Protein AF-A0A832XMQ3-F1 (afdb_monomer)

Mean predicted aligned error: 4.0 Å

Secondary structure (DSSP, 8-state):
--EE-SSEEEEEEE-SSSEEEEEEETTTTEEEE-SHHHHHH-SPPHHHHHHHHHHHHHT-

Foldseek 3Di:
DVDDDPFKDWDFDDDDPGTKIWMQGNVVRDIDIPDPCCVVPVDDDPRSVVVVVVVVVVVD

Solvent-accessible surface area (backbone atoms only — not comparable to full-atom values): 3618 Å² total; per-residue (Å²): 116,79,47,74,57,98,48,38,36,36,35,80,36,84,51,97,91,49,72,34,53,30,38,34,36,60,83,73,74,41,79,47,49,75,44,67,62,26,72,75,65,74,45,90,39,72,62,52,55,51,51,51,56,50,48,57,62,77,73,112

pLDDT: mean 89.5, std 7.75, range [53.28, 95.31]

Structure (mmCIF, N/CA/C/O backbone):
data_AF-A0A832XMQ3-F1
#
_entry.id   AF-A0A832XMQ3-F1
#
loop_
_atom_site.group_PDB
_atom_site.id
_atom_site.type_symbol
_atom_site.label_atom_id
_atom_site.label_alt_id
_atom_site.label_comp_id
_atom_site.label_asym_id
_atom_site.label_entity_id
_atom_site.label_seq_id
_atom_site.pdbx_PDB_ins_code
_atom_site.Cartn_x
_atom_site.Cartn_y
_atom_site.Cartn_z
_atom_site.occupancy
_atom_site.B_iso_or_equiv
_atom_site.auth_seq_id
_atom_site.auth_comp_id
_atom_site.auth_asym_id
_atom_site.auth_atom_id
_atom_site.pdbx_PDB_model_num
ATOM 1 N N . ALA A 1 1 ? 3.755 -3.480 9.381 1.00 73.19 1 ALA A N 1
ATOM 2 C CA . ALA A 1 1 ? 4.277 -2.304 8.625 1.00 73.19 1 ALA A CA 1
ATOM 3 C C . ALA A 1 1 ? 5.780 -2.155 8.870 1.00 73.19 1 ALA A C 1
ATOM 5 O O . ALA A 1 1 ? 6.261 -2.766 9.812 1.00 73.19 1 ALA A O 1
ATOM 6 N N . GLU A 1 2 ? 6.529 -1.412 8.047 1.00 80.25 2 GLU A N 1
ATOM 7 C CA . GLU A 1 2 ? 7.961 -1.153 8.326 1.00 80.25 2 GLU A CA 1
ATOM 8 C C . GLU A 1 2 ? 8.162 0.059 9.229 1.00 80.25 2 GLU A C 1
ATOM 10 O O . GLU A 1 2 ? 8.963 0.011 10.155 1.00 80.25 2 GLU A O 1
ATOM 15 N N . ILE A 1 3 ? 7.405 1.129 8.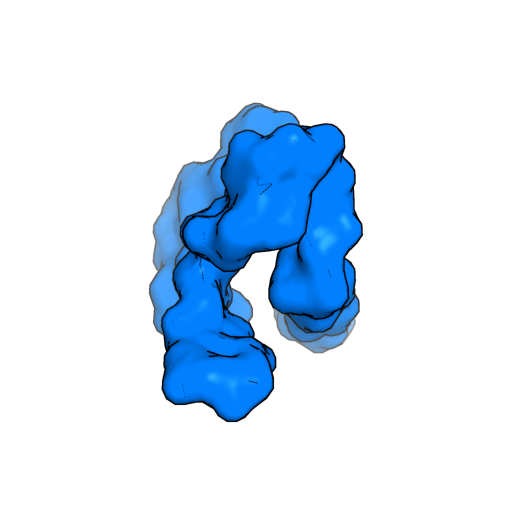989 1.00 85.94 3 ILE A N 1
ATOM 16 C CA . ILE A 1 3 ? 7.338 2.285 9.882 1.00 85.94 3 ILE A CA 1
ATOM 17 C C . ILE A 1 3 ? 5.865 2.551 10.138 1.00 85.94 3 ILE A C 1
ATOM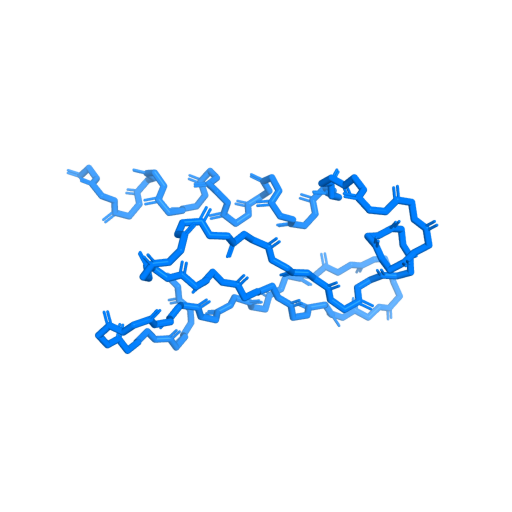 19 O O . ILE A 1 3 ? 5.078 2.679 9.201 1.00 85.94 3 ILE A O 1
ATOM 23 N N . GLU A 1 4 ? 5.477 2.632 11.401 1.00 88.50 4 GLU A N 1
ATOM 24 C CA . GLU A 1 4 ? 4.100 2.892 11.784 1.00 88.50 4 GLU A CA 1
ATOM 25 C C . GLU A 1 4 ? 4.031 4.029 12.798 1.00 88.50 4 GLU A C 1
ATOM 27 O O . GLU A 1 4 ? 4.747 4.042 13.795 1.00 88.50 4 GLU A O 1
ATOM 32 N N . THR A 1 5 ? 3.162 4.996 12.524 1.00 90.56 5 THR A N 1
ATOM 33 C CA . THR A 1 5 ? 2.818 6.091 13.428 1.00 90.56 5 THR A CA 1
ATOM 34 C C . THR A 1 5 ? 1.348 5.983 13.837 1.00 90.56 5 THR A C 1
ATOM 36 O O . THR A 1 5 ? 0.596 5.131 13.342 1.00 90.56 5 THR A O 1
ATOM 39 N N . GLU A 1 6 ? 0.914 6.880 14.725 1.00 89.88 6 GLU A N 1
ATOM 40 C CA . GLU A 1 6 ? -0.494 7.011 15.126 1.00 89.88 6 GLU A CA 1
ATOM 41 C C . GLU A 1 6 ? -1.442 7.175 13.925 1.00 89.88 6 GLU A C 1
ATOM 43 O O . GLU A 1 6 ? -2.535 6.617 13.918 1.00 89.88 6 GLU A O 1
ATOM 48 N N . ASN A 1 7 ? -1.008 7.876 12.873 1.00 92.50 7 ASN A N 1
ATOM 49 C CA . ASN A 1 7 ? -1.878 8.288 11.769 1.00 92.50 7 ASN A CA 1
ATOM 50 C C . ASN A 1 7 ? -1.517 7.665 10.425 1.00 92.50 7 ASN A C 1
ATOM 52 O O . ASN A 1 7 ? -2.330 7.718 9.502 1.00 92.50 7 ASN A O 1
ATOM 56 N N . THR A 1 8 ? -0.320 7.097 10.296 1.00 92.81 8 THR A N 1
ATOM 57 C CA . THR A 1 8 ? 0.192 6.637 9.008 1.00 92.81 8 THR A CA 1
ATOM 58 C C . THR A 1 8 ? 0.987 5.351 9.173 1.00 92.81 8 THR A C 1
ATOM 60 O O . THR A 1 8 ? 1.782 5.231 10.098 1.00 92.81 8 THR A O 1
ATOM 63 N N . ALA A 1 9 ? 0.810 4.398 8.263 1.00 93.50 9 ALA A N 1
ATOM 64 C CA . ALA A 1 9 ? 1.674 3.229 8.157 1.00 93.50 9 ALA A CA 1
ATOM 65 C C . ALA A 1 9 ? 2.378 3.221 6.797 1.00 93.50 9 ALA A C 1
ATOM 67 O O . ALA A 1 9 ? 1.737 3.385 5.761 1.00 93.50 9 ALA A O 1
ATOM 68 N N . TYR A 1 10 ? 3.692 3.029 6.816 1.00 93.62 10 TYR A N 1
ATOM 69 C CA . TYR A 1 10 ? 4.552 2.948 5.645 1.00 93.62 10 TYR A CA 1
ATOM 70 C C . TYR A 1 10 ? 5.004 1.504 5.439 1.00 93.62 10 TYR A C 1
ATOM 72 O O . TYR A 1 10 ? 5.407 0.800 6.376 1.00 93.62 10 TYR A O 1
ATOM 80 N N . TYR A 1 11 ? 4.944 1.070 4.189 1.00 93.38 11 TYR A N 1
ATOM 81 C CA . TYR A 1 11 ? 5.330 -0.258 3.748 1.00 93.38 11 TYR A CA 1
ATOM 82 C C . TYR A 1 11 ? 6.212 -0.118 2.516 1.00 93.38 11 TYR A C 1
ATOM 84 O O . TYR A 1 11 ? 5.822 0.514 1.536 1.00 93.38 11 TYR A O 1
ATOM 92 N N . ARG A 1 12 ? 7.375 -0.751 2.531 1.00 93.19 12 ARG A N 1
ATOM 93 C CA . ARG A 1 12 ? 8.223 -0.924 1.364 1.00 93.19 12 ARG A CA 1
ATOM 94 C C . ARG A 1 12 ? 7.912 -2.285 0.759 1.00 93.19 12 ARG A C 1
ATOM 96 O O . ARG A 1 12 ? 8.081 -3.334 1.377 1.00 93.19 12 ARG A O 1
ATOM 103 N N . VAL A 1 13 ? 7.426 -2.272 -0.473 1.00 92.06 13 VAL A N 1
ATOM 104 C CA . VAL A 1 13 ? 7.016 -3.480 -1.188 1.00 92.06 13 VAL A CA 1
ATOM 105 C C . VAL A 1 13 ? 7.961 -3.694 -2.365 1.00 92.06 13 VAL A C 1
ATOM 107 O O . VAL A 1 13 ? 8.159 -2.766 -3.149 1.00 92.06 13 VAL A O 1
ATOM 110 N N . PRO A 1 14 ? 8.579 -4.874 -2.523 1.00 91.06 14 PRO A N 1
ATOM 111 C CA . PRO A 1 14 ? 9.393 -5.153 -3.699 1.00 91.06 14 PRO A CA 1
ATOM 112 C C . PRO A 1 14 ? 8.515 -5.146 -4.959 1.00 91.06 14 PRO A C 1
ATOM 114 O O . PRO A 1 14 ? 7.491 -5.826 -5.011 1.00 91.06 14 PRO A O 1
ATOM 117 N N . GLY A 1 15 ? 8.915 -4.364 -5.960 1.00 87.50 15 GLY A N 1
ATOM 118 C CA . GLY A 1 15 ? 8.368 -4.405 -7.314 1.00 87.50 15 GLY A CA 1
ATOM 119 C C . GLY A 1 15 ? 9.352 -5.051 -8.289 1.00 87.50 15 GLY A C 1
ATOM 120 O O . GLY A 1 15 ? 10.429 -5.497 -7.898 1.00 87.50 15 GLY A O 1
ATOM 121 N N . THR A 1 16 ? 8.985 -5.086 -9.571 1.00 85.00 16 THR A N 1
ATOM 122 C CA . THR A 1 16 ? 9.771 -5.754 -10.624 1.00 85.00 16 THR A CA 1
ATOM 123 C C . THR A 1 16 ? 11.138 -5.108 -10.858 1.00 85.00 16 THR A C 1
ATOM 125 O O . TH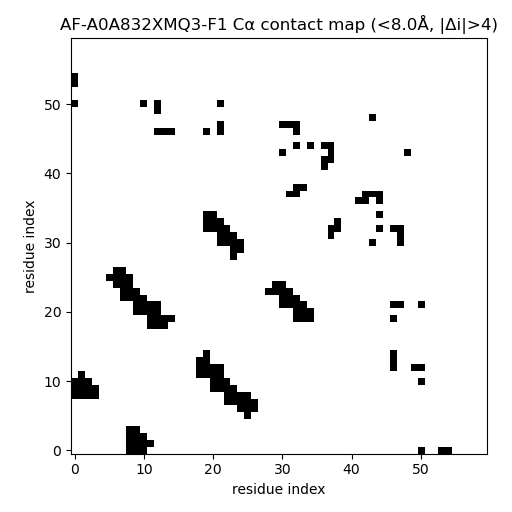R A 1 16 ? 12.128 -5.813 -11.012 1.00 85.00 16 THR A O 1
ATOM 128 N N . GLU A 1 17 ? 11.200 -3.775 -10.891 1.00 85.06 17 GLU A N 1
ATOM 129 C CA . GLU A 1 17 ? 12.439 -3.028 -11.178 1.00 85.06 17 GLU A CA 1
ATOM 130 C C . GLU A 1 17 ? 13.023 -2.366 -9.925 1.00 85.06 17 GLU A C 1
ATOM 132 O O . GLU A 1 17 ? 14.236 -2.242 -9.775 1.00 85.06 17 GLU A O 1
ATOM 137 N N . LYS A 1 18 ? 12.155 -1.925 -9.012 1.00 89.06 18 LYS A N 1
ATOM 138 C CA . LYS A 1 18 ? 12.527 -1.260 -7.763 1.00 89.06 18 LYS A CA 1
ATOM 139 C C . LYS A 1 18 ? 11.496 -1.549 -6.680 1.00 89.06 18 LYS A C 1
ATOM 141 O O . LYS A 1 18 ? 10.366 -1.939 -6.971 1.00 89.06 18 LYS A O 1
ATOM 146 N N . SER A 1 19 ? 11.869 -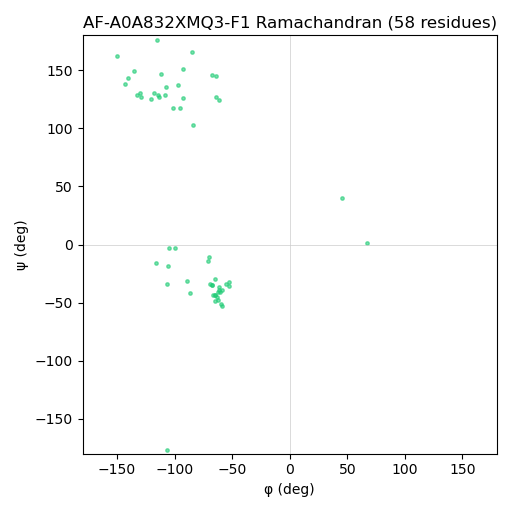1.331 -5.422 1.00 91.69 19 SER A N 1
ATOM 147 C CA . SER A 1 19 ? 10.883 -1.285 -4.343 1.00 91.69 19 SER A CA 1
ATOM 148 C C . SER A 1 19 ? 9.986 -0.058 -4.490 1.00 91.69 19 SER A C 1
ATOM 150 O O . SER A 1 19 ? 10.451 1.008 -4.896 1.00 91.69 19 SER A O 1
ATOM 152 N N . HIS A 1 20 ? 8.730 -0.216 -4.100 1.00 92.88 20 HIS A N 1
ATOM 1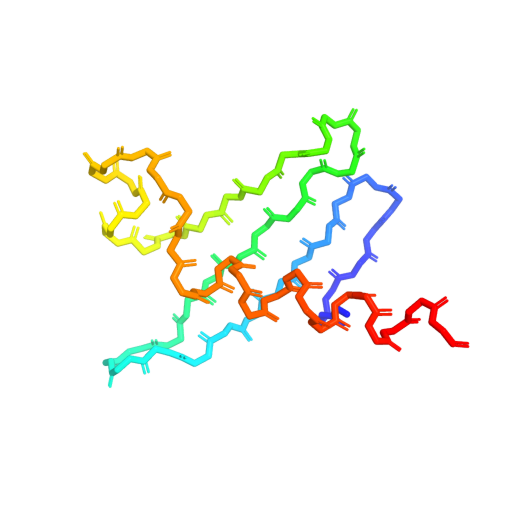53 C CA . HIS A 1 20 ? 7.735 0.837 -4.032 1.00 92.88 20 HIS A CA 1
ATOM 154 C C . HIS A 1 20 ? 7.351 1.131 -2.588 1.00 92.88 20 HIS A C 1
ATOM 156 O O . HIS A 1 20 ? 7.321 0.235 -1.744 1.00 92.88 20 HIS A O 1
ATOM 162 N N . GLU A 1 21 ? 7.040 2.388 -2.320 1.00 94.31 21 GLU A N 1
ATOM 163 C CA . GLU A 1 21 ? 6.494 2.836 -1.054 1.00 94.31 21 GLU A CA 1
ATOM 164 C C . GLU A 1 21 ? 4.967 2.824 -1.134 1.00 94.31 21 GLU A C 1
ATOM 166 O O . GLU A 1 21 ? 4.347 3.382 -2.046 1.00 94.31 21 GLU A O 1
ATOM 171 N N . VAL A 1 22 ? 4.360 2.141 -0.171 1.00 95.25 22 VAL A N 1
ATOM 172 C CA . VAL A 1 22 ? 2.923 2.100 0.057 1.00 95.25 22 VAL A CA 1
ATOM 173 C C . VAL A 1 22 ? 2.645 2.769 1.391 1.00 95.25 22 VAL A C 1
ATOM 175 O O . VAL A 1 22 ? 3.231 2.419 2.414 1.00 95.25 22 VAL A O 1
ATOM 178 N N . VAL A 1 23 ? 1.716 3.713 1.376 1.00 95.31 23 VAL A N 1
ATOM 179 C CA . VAL A 1 23 ? 1.347 4.521 2.531 1.00 95.31 23 VAL A CA 1
ATOM 180 C C . VAL A 1 23 ? -0.129 4.309 2.822 1.00 95.31 23 VAL A C 1
ATOM 182 O O . VAL A 1 23 ? -0.974 4.511 1.952 1.00 95.31 23 VAL A O 1
ATOM 185 N N . LEU A 1 24 ? -0.442 3.923 4.053 1.00 95.00 24 LEU A N 1
ATOM 186 C CA . LEU A 1 24 ? -1.794 3.917 4.593 1.00 95.00 24 LEU A CA 1
ATOM 187 C C . LEU A 1 24 ? -1.969 5.146 5.477 1.00 95.00 24 LEU A C 1
ATOM 189 O O . LEU A 1 24 ? -1.321 5.260 6.514 1.00 95.00 24 LEU A O 1
ATOM 193 N N . ASN A 1 25 ? -2.883 6.034 5.107 1.00 94.06 25 ASN A N 1
ATOM 194 C CA . ASN A 1 25 ? -3.378 7.076 5.992 1.00 94.06 25 ASN A CA 1
ATOM 195 C C . ASN A 1 25 ? -4.509 6.503 6.856 1.00 94.06 25 ASN A C 1
ATOM 197 O O . ASN A 1 25 ? -5.636 6.371 6.384 1.00 94.06 25 ASN A O 1
ATOM 201 N N . LYS A 1 26 ? -4.217 6.194 8.123 1.00 91.75 26 LYS A N 1
ATOM 202 C CA . LYS A 1 26 ? -5.167 5.598 9.077 1.00 91.75 26 LYS A CA 1
ATOM 203 C C . LYS A 1 26 ? -6.332 6.527 9.412 1.00 91.75 26 LYS A C 1
ATOM 205 O O . LYS A 1 26 ? -7.423 6.047 9.683 1.00 91.75 26 LYS A O 1
ATOM 210 N N . ARG A 1 27 ? -6.132 7.853 9.364 1.00 92.50 27 ARG A N 1
ATOM 211 C CA . ARG A 1 27 ? -7.215 8.824 9.622 1.00 92.50 27 ARG A CA 1
ATOM 212 C C . ARG A 1 27 ? -8.288 8.799 8.541 1.00 92.50 27 ARG A C 1
ATOM 214 O O . ARG A 1 27 ? -9.448 9.058 8.831 1.00 92.50 27 ARG A O 1
ATOM 221 N N . LYS A 1 28 ? -7.884 8.562 7.293 1.00 92.94 28 LYS A N 1
ATOM 222 C CA . LYS A 1 28 ? -8.779 8.557 6.128 1.00 92.94 28 LYS A CA 1
ATOM 223 C C . LYS A 1 28 ? -9.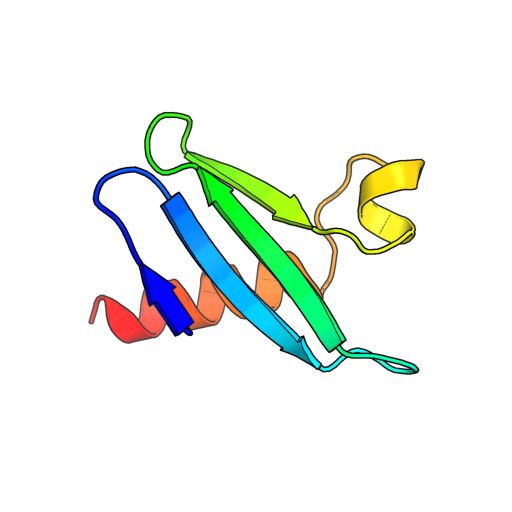093 7.151 5.618 1.00 92.94 28 LYS A C 1
ATOM 225 O O . LYS A 1 28 ? -9.822 7.034 4.644 1.00 92.94 28 LYS A O 1
ATOM 230 N N . ASP A 1 29 ? -8.498 6.128 6.228 1.00 90.44 29 ASP A N 1
ATOM 231 C CA . ASP A 1 29 ? -8.442 4.751 5.725 1.00 90.44 29 ASP A CA 1
ATOM 232 C C . ASP A 1 29 ? -8.069 4.673 4.229 1.00 90.44 29 ASP A C 1
ATOM 234 O O . ASP A 1 29 ? -8.627 3.922 3.436 1.00 90.44 29 ASP A O 1
ATOM 238 N N . MET A 1 30 ? -7.120 5.518 3.813 1.00 93.44 30 MET A N 1
ATOM 239 C CA . MET A 1 30 ? -6.732 5.657 2.408 1.00 93.44 30 MET A CA 1
ATOM 240 C C . MET A 1 30 ? -5.361 5.053 2.151 1.00 93.44 30 MET A C 1
ATOM 242 O O . MET A 1 30 ? 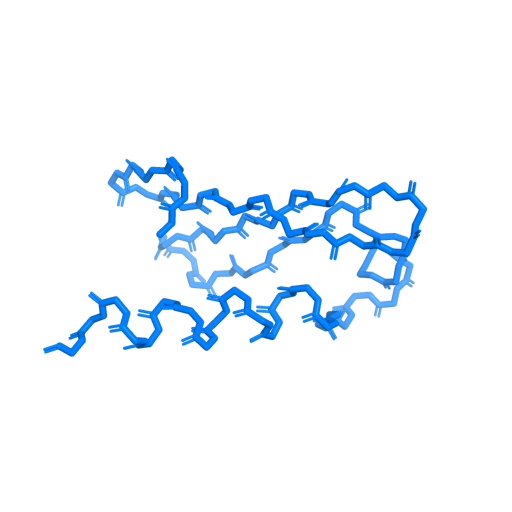-4.380 5.418 2.800 1.00 93.44 30 MET A O 1
ATOM 246 N N . TRP A 1 31 ? -5.294 4.198 1.135 1.00 94.69 31 TRP A N 1
ATOM 247 C CA . TRP A 1 31 ? -4.057 3.620 0.631 1.00 94.69 31 TRP A CA 1
ATOM 248 C C . TRP A 1 31 ? -3.532 4.391 -0.578 1.00 94.69 31 TRP A C 1
ATOM 250 O O . TRP A 1 31 ? -4.286 4.713 -1.497 1.00 94.69 31 TRP A O 1
ATOM 260 N N . SER A 1 32 ? -2.223 4.612 -0.592 1.00 95.00 32 SER A N 1
ATOM 261 C CA . SER A 1 32 ? -1.492 5.261 -1.676 1.00 95.00 32 SER A CA 1
ATOM 262 C C . SER A 1 32 ? -0.217 4.490 -1.990 1.00 95.00 32 SER A C 1
ATOM 264 O O . SER A 1 32 ? 0.380 3.886 -1.103 1.00 95.00 32 SER A O 1
ATOM 266 N N . CYS A 1 33 ? 0.225 4.517 -3.246 1.00 95.06 33 CYS A N 1
ATOM 267 C CA . CYS A 1 33 ? 1.488 3.911 -3.665 1.00 95.06 33 CYS A CA 1
ATOM 268 C C . CYS A 1 33 ? 2.196 4.795 -4.693 1.00 95.06 33 CYS A C 1
ATOM 270 O O . CYS A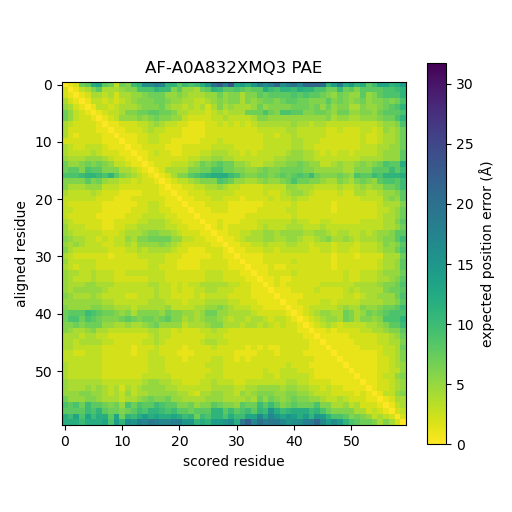 1 33 ? 1.529 5.361 -5.557 1.00 95.06 33 CYS A O 1
ATOM 272 N N . ASP A 1 34 ? 3.530 4.876 -4.652 1.00 93.88 34 ASP A N 1
ATOM 273 C CA . ASP A 1 34 ? 4.312 5.659 -5.628 1.00 93.88 34 ASP A CA 1
ATOM 274 C C . ASP A 1 34 ? 4.329 5.043 -7.041 1.00 93.88 34 ASP A C 1
ATOM 276 O O . ASP A 1 34 ? 4.790 5.668 -7.999 1.00 93.88 34 ASP A O 1
ATOM 280 N N . CYS A 1 35 ? 3.858 3.802 -7.194 1.00 93.00 35 CYS A N 1
ATOM 281 C CA . CYS A 1 35 ? 3.950 3.101 -8.466 1.00 93.00 35 CYS A CA 1
ATOM 282 C C . CYS A 1 35 ? 3.122 3.787 -9.566 1.00 93.00 35 CYS A C 1
ATOM 284 O O . CYS A 1 35 ? 2.008 4.273 -9.353 1.00 93.00 35 CYS A O 1
ATOM 286 N N . ARG A 1 36 ? 3.638 3.734 -10.800 1.00 91.12 36 ARG A N 1
ATOM 287 C CA . ARG A 1 36 ? 3.009 4.357 -11.974 1.00 91.12 36 ARG A CA 1
ATOM 288 C C . ARG A 1 36 ? 1.566 3.897 -12.196 1.00 91.12 36 ARG A C 1
ATOM 290 O O . ARG A 1 36 ? 0.748 4.689 -12.648 1.00 91.12 36 ARG A O 1
ATOM 297 N N . TYR A 1 37 ? 1.248 2.642 -11.872 1.00 91.00 37 TYR A N 1
ATOM 298 C CA . TYR A 1 37 ? -0.108 2.111 -12.011 1.00 91.00 37 TYR A CA 1
ATOM 299 C C . TYR A 1 37 ? -1.113 2.896 -11.161 1.00 91.00 37 TYR A C 1
ATOM 301 O O . TYR A 1 37 ? -2.109 3.376 -11.697 1.00 91.00 37 TYR A O 1
ATOM 309 N N . PHE A 1 38 ? -0.822 3.085 -9.871 1.00 92.75 38 PHE A N 1
ATOM 310 C CA . PHE A 1 38 ? -1.684 3.847 -8.970 1.00 92.75 38 PHE A CA 1
ATOM 311 C C . PHE A 1 38 ? -1.753 5.316 -9.397 1.00 92.75 38 PHE A C 1
ATOM 313 O O . PHE A 1 38 ? -2.842 5.846 -9.586 1.00 92.75 38 PHE A O 1
ATOM 320 N N . THR A 1 39 ? -0.605 5.945 -9.663 1.00 90.38 39 THR A N 1
ATOM 321 C CA . THR A 1 39 ? -0.542 7.363 -10.051 1.00 90.38 39 THR A CA 1
ATOM 322 C C . THR A 1 39 ? -1.285 7.662 -11.356 1.00 90.38 39 THR A C 1
ATOM 324 O O . THR A 1 39 ? -1.904 8.713 -11.479 1.00 90.38 39 THR A O 1
ATOM 327 N N . MET A 1 40 ? -1.252 6.755 -12.340 1.00 91.19 40 MET A N 1
ATOM 328 C CA . MET A 1 40 ? -1.911 6.975 -13.635 1.00 91.19 40 MET A CA 1
ATOM 329 C C . MET A 1 40 ? -3.367 6.510 -13.686 1.00 91.19 40 MET A C 1
ATOM 331 O O . MET A 1 40 ? -4.141 7.052 -14.471 1.00 91.19 40 MET A O 1
ATOM 335 N N . ARG A 1 41 ? -3.736 5.464 -12.938 1.00 90.94 41 ARG A N 1
ATOM 336 C CA . ARG A 1 41 ? -5.076 4.857 -13.018 1.00 90.94 41 ARG A CA 1
ATOM 337 C C . ARG A 1 41 ? -5.963 5.188 -11.824 1.00 90.94 41 ARG A C 1
ATOM 339 O O . ARG A 1 41 ? -7.163 4.977 -11.924 1.00 90.94 41 ARG A O 1
ATOM 346 N N . GLY A 1 42 ? -5.394 5.622 -10.700 1.00 87.50 42 GLY A N 1
ATOM 347 C CA . GLY A 1 42 ? -6.107 5.807 -9.431 1.00 87.50 42 GLY A CA 1
ATOM 348 C C . GLY A 1 42 ? -6.602 4.506 -8.784 1.00 87.50 42 GLY A C 1
ATOM 349 O O . GLY A 1 42 ? -7.220 4.547 -7.726 1.00 87.50 42 GLY A O 1
ATOM 350 N N . ASN A 1 43 ? -6.329 3.349 -9.394 1.00 92.12 43 ASN A N 1
ATOM 351 C CA . ASN A 1 43 ? -6.764 2.041 -8.912 1.00 92.12 43 ASN A CA 1
ATOM 352 C C . ASN A 1 43 ? -5.701 1.400 -8.018 1.00 92.12 43 ASN A C 1
ATOM 354 O O . ASN A 1 43 ? -4.499 1.593 -8.223 1.00 92.12 43 ASN A O 1
ATOM 358 N N . TYR A 1 44 ? -6.141 0.565 -7.076 1.00 93.19 44 TYR A N 1
ATOM 359 C CA . TYR A 1 44 ? -5.234 -0.175 -6.202 1.00 93.19 44 TYR A CA 1
ATOM 360 C C . TYR A 1 44 ? -4.336 -1.114 -7.007 1.00 93.19 44 TYR A C 1
ATOM 362 O O . TYR A 1 44 ? -4.794 -1.937 -7.801 1.00 93.19 44 TYR A O 1
ATOM 370 N N . CYS A 1 45 ? -3.029 -0.950 -6.817 1.00 93.94 45 CYS A N 1
ATOM 371 C CA . CYS A 1 45 ? -2.008 -1.791 -7.419 1.00 93.94 45 CYS A CA 1
ATOM 372 C C . CYS A 1 45 ? -1.777 -3.051 -6.576 1.00 93.94 45 CYS A C 1
ATOM 374 O O . CYS A 1 45 ? -2.138 -3.113 -5.399 1.00 93.94 45 CYS A O 1
ATOM 376 N N . SER A 1 46 ? -1.086 -4.031 -7.155 1.00 93.25 46 SER A N 1
ATOM 377 C CA . SER A 1 46 ? -0.643 -5.237 -6.448 1.00 93.25 46 SER A CA 1
ATOM 378 C C . SER A 1 46 ? 0.137 -4.933 -5.163 1.00 93.25 46 SER A C 1
ATOM 380 O O . SER A 1 46 ? 0.003 -5.674 -4.194 1.00 93.25 46 SER A O 1
ATOM 382 N N . HIS A 1 47 ? 0.896 -3.833 -5.113 1.00 94.38 47 HIS A N 1
ATOM 383 C CA . HIS A 1 47 ? 1.634 -3.431 -3.913 1.00 94.38 47 HIS A 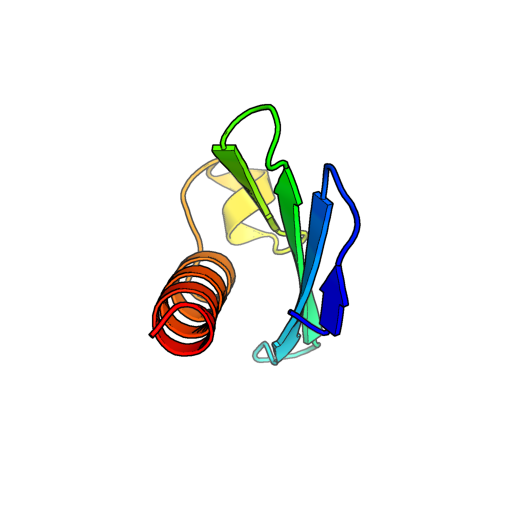CA 1
ATOM 384 C C . HIS A 1 47 ? 0.704 -3.038 -2.757 1.00 94.38 47 HIS A C 1
ATOM 386 O O . HIS A 1 47 ? 0.920 -3.474 -1.630 1.00 94.38 47 HIS A O 1
ATOM 392 N N . ILE A 1 48 ? -0.354 -2.264 -3.032 1.00 94.94 48 ILE A N 1
ATOM 393 C CA . ILE A 1 48 ? -1.362 -1.901 -2.022 1.00 94.94 48 ILE A CA 1
ATOM 394 C C . ILE A 1 48 ? -2.057 -3.161 -1.511 1.00 94.94 48 ILE A C 1
ATOM 396 O O . ILE A 1 48 ? -2.139 -3.364 -0.304 1.00 94.94 48 ILE A O 1
ATOM 400 N N . LEU A 1 49 ? -2.485 -4.036 -2.424 1.00 93.94 49 LEU A N 1
ATOM 401 C CA . LEU A 1 49 ? -3.163 -5.284 -2.066 1.00 93.94 49 LEU A CA 1
ATOM 402 C C . LEU A 1 49 ? -2.269 -6.200 -1.215 1.00 93.94 49 LEU A C 1
ATOM 404 O O . LEU A 1 49 ? -2.739 -6.834 -0.271 1.00 93.94 49 LEU A O 1
ATOM 408 N N . ALA A 1 50 ? -0.971 -6.265 -1.520 1.00 93.12 50 ALA A N 1
ATOM 409 C CA . ALA A 1 50 ? -0.008 -7.019 -0.724 1.00 93.12 50 ALA A CA 1
ATOM 410 C C . ALA A 1 50 ? 0.159 -6.429 0.686 1.00 93.12 50 ALA A C 1
ATOM 412 O O . ALA A 1 50 ? 0.165 -7.177 1.665 1.00 93.12 50 ALA A O 1
ATOM 413 N N . SER A 1 51 ? 0.247 -5.101 0.807 1.00 93.69 51 SER A N 1
ATOM 414 C CA . SER A 1 51 ? 0.348 -4.430 2.107 1.00 93.69 51 SER A CA 1
ATOM 415 C C . SER A 1 51 ? -0.926 -4.554 2.942 1.00 93.69 51 SER A C 1
ATOM 417 O O . SER A 1 51 ? -0.825 -4.712 4.158 1.00 93.69 51 SER A O 1
ATOM 419 N N . GLN A 1 52 ? -2.106 -4.544 2.314 1.00 93.00 52 GLN A N 1
ATOM 420 C CA . GLN A 1 52 ? -3.383 -4.814 2.983 1.00 93.00 52 GLN A CA 1
ATOM 421 C C . GLN A 1 52 ? -3.381 -6.206 3.616 1.00 93.00 52 GLN A C 1
ATOM 423 O O . GLN A 1 52 ? -3.530 -6.316 4.829 1.00 93.00 52 GLN A O 1
ATOM 428 N N . LYS A 1 53 ? -3.057 -7.241 2.831 1.00 90.50 53 LYS A N 1
ATOM 429 C CA . LYS A 1 53 ? -2.954 -8.618 3.339 1.00 90.50 53 LYS A CA 1
ATOM 430 C C . LYS A 1 53 ? -1.928 -8.769 4.455 1.00 90.50 53 LYS A C 1
ATOM 432 O O . LYS A 1 53 ? -2.142 -9.525 5.397 1.00 90.50 53 LYS A O 1
ATOM 437 N N . LYS A 1 54 ? -0.788 -8.078 4.345 1.00 87.94 54 LYS A N 1
ATOM 438 C CA . LYS A 1 54 ? 0.237 -8.088 5.396 1.00 87.94 54 LYS A CA 1
ATOM 439 C C . LYS A 1 54 ? -0.311 -7.484 6.691 1.00 87.94 54 LYS A C 1
ATOM 441 O O . LYS A 1 54 ? -0.150 -8.089 7.740 1.00 87.94 54 LYS A O 1
ATOM 446 N N . ARG A 1 55 ? -1.013 -6.350 6.599 1.00 84.56 55 ARG A N 1
ATOM 447 C CA . ARG A 1 55 ? -1.641 -5.689 7.749 1.00 84.56 55 ARG A CA 1
ATOM 448 C C . ARG A 1 55 ? -2.707 -6.555 8.417 1.00 84.56 55 ARG A C 1
ATOM 450 O O . ARG A 1 55 ? -2.774 -6.555 9.635 1.00 84.56 55 ARG A O 1
ATOM 457 N N . GLU A 1 56 ? -3.525 -7.262 7.642 1.00 83.62 56 GLU A N 1
ATOM 458 C CA . GLU A 1 56 ? -4.526 -8.187 8.191 1.00 83.62 56 GLU A CA 1
ATOM 459 C C . GLU A 1 56 ? -3.864 -9.294 9.018 1.00 83.62 56 GLU A C 1
ATOM 461 O O . GLU A 1 56 ? -4.327 -9.591 10.110 1.00 83.62 56 GLU A O 1
ATOM 466 N N . LYS A 1 57 ? -2.729 -9.834 8.551 1.00 78.19 57 LYS A N 1
ATOM 467 C CA . LYS A 1 57 ? -1.951 -10.824 9.311 1.00 78.19 57 LYS A CA 1
ATOM 468 C C . LYS A 1 57 ? -1.271 -10.267 10.558 1.00 78.19 57 LYS A C 1
ATOM 470 O O . LYS A 1 57 ? -1.107 -11.004 11.515 1.00 78.19 57 LYS A O 1
ATOM 475 N N . ASP A 1 58 ? -0.824 -9.013 10.529 1.00 70.81 58 ASP A N 1
ATOM 476 C CA . ASP A 1 58 ? -0.219 -8.358 11.698 1.00 70.81 58 ASP A CA 1
ATOM 477 C C . ASP A 1 58 ? -1.272 -8.037 12.795 1.00 70.81 58 ASP A C 1
ATOM 479 O O . ASP A 1 58 ? -0.895 -7.675 13.907 1.00 70.81 58 ASP A O 1
ATOM 483 N N . ALA A 1 59 ? -2.574 -8.103 12.481 1.00 62.34 59 ALA A N 1
ATOM 484 C CA . ALA A 1 59 ? -3.677 -7.761 13.386 1.00 62.34 59 ALA A CA 1
ATOM 485 C C . ALA A 1 59 ? -4.353 -8.977 14.056 1.00 62.34 59 ALA A C 1
ATOM 487 O O . ALA A 1 59 ? -5.263 -8.777 14.864 1.00 62.34 59 ALA A O 1
ATOM 488 N N . GLU A 1 60 ? -3.931 -10.195 13.709 1.00 53.28 60 GLU A N 1
ATOM 489 C CA . GLU A 1 60 ? -4.386 -11.476 14.275 1.00 53.28 60 GLU A CA 1
ATOM 490 C C . GLU A 1 60 ? -3.391 -11.981 15.331 1.00 53.28 60 GLU A C 1
ATOM 492 O O . GLU A 1 60 ? -3.855 -12.431 16.404 1.00 53.28 60 GLU A O 1
#

Nearest PDB structures (foldseek):
  2kd2-assembly1_A  TM=7.441E-01  e=1.061E+00  Mus musculus
  4q28-assembly4_D  TM=4.285E-01  e=6.022E+00  Homo sapiens
  7f05-assembly2_D  TM=3.503E-01  e=8.307E+00  Homo sapiens

Radius of gyration: 11.04 Å; Cα contacts (8 Å, |Δi|>4): 93; chains: 1; bounding box: 21×20×29 Å

Sequence (60 aa):
AEIETENTAYYRVPGTEKSHEVVLNKRKDMWSCDCRYFTMRGNYCSHILASQKKREKDAE